Protein AF-A0A929IZP1-F1 (afdb_monomer_lite)

pLDDT: mean 84.36, std 12.68, range [45.16, 94.62]

Sequence (120 aa):
MQQLQIEIYLSDETKLYQDWYTGLTQTENSEYTKKVRVIPPLDELKKLYEDWIKQQQEVIKIKFCKKYFQMRKQFQNQETLLIAGVADSLSSVFVGFPINLIAVATILVSEKYLDRICDC

Secondary structure (DSSP, 8-state):
-HHHHHHHHHH-HHHHHHHHHHHHH-STTSTTGGGTTSPPPHHHHHHHHHHHHHHHHHHHHHHHHHHHHHHHHHTTT-HHHHHHHHHHHHTTTSTT----HHHHHHHHHHTTHHHHHHT-

Structure (mmCIF, N/CA/C/O backbone):
data_AF-A0A929IZP1-F1
#
_entry.id   AF-A0A929IZP1-F1
#
loop_
_atom_site.group_PDB
_atom_site.id
_atom_site.type_symbol
_atom_site.label_atom_id
_atom_site.label_alt_id
_atom_site.label_comp_id
_atom_site.label_asym_id
_atom_site.label_entity_id
_atom_site.label_seq_id
_atom_site.pdbx_PDB_ins_code
_atom_site.Cartn_x
_atom_site.Cartn_y
_atom_site.Cartn_z
_atom_site.occupancy
_atom_site.B_iso_o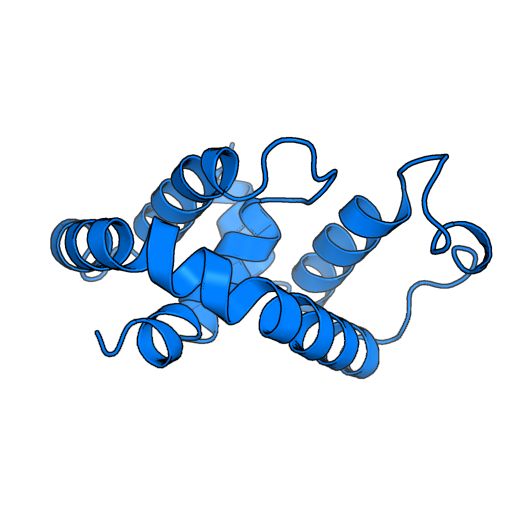r_equiv
_atom_site.auth_seq_id
_atom_site.auth_comp_id
_atom_site.auth_asym_id
_atom_site.auth_atom_id
_atom_site.pdbx_PDB_model_num
ATOM 1 N N . MET A 1 1 ? 5.774 18.463 2.035 1.00 61.62 1 MET A N 1
ATOM 2 C CA . MET A 1 1 ? 6.544 17.548 1.159 1.00 61.62 1 MET A CA 1
ATOM 3 C C . MET A 1 1 ? 5.853 16.198 0.975 1.00 61.62 1 MET A C 1
ATOM 5 O O . MET A 1 1 ? 5.655 15.833 -0.171 1.00 61.62 1 MET A O 1
ATOM 9 N N . GLN A 1 2 ? 5.404 15.503 2.035 1.00 74.12 2 GLN A N 1
ATOM 10 C CA . GLN A 1 2 ? 4.654 14.234 1.896 1.00 74.12 2 GLN A CA 1
ATOM 11 C C . GLN A 1 2 ? 3.359 14.356 1.065 1.00 74.12 2 GLN A C 1
ATOM 13 O O . GLN A 1 2 ? 3.111 13.508 0.221 1.00 74.12 2 GLN A O 1
ATOM 18 N N . GLN A 1 3 ? 2.567 15.423 1.241 1.00 83.06 3 GLN A N 1
ATOM 19 C CA . GLN A 1 3 ? 1.323 15.628 0.473 1.00 83.06 3 GLN A CA 1
ATOM 20 C C . GLN A 1 3 ? 1.554 15.686 -1.044 1.00 83.06 3 GLN A C 1
ATOM 22 O O . GLN A 1 3 ? 0.881 14.978 -1.780 1.00 83.06 3 GLN A O 1
ATOM 27 N N . LEU A 1 4 ? 2.563 16.439 -1.497 1.00 86.19 4 LEU A N 1
ATOM 28 C CA . LEU A 1 4 ? 2.919 16.526 -2.917 1.00 86.19 4 LEU A CA 1
ATOM 29 C C . LEU A 1 4 ? 3.324 15.159 -3.490 1.00 86.19 4 LEU A C 1
ATOM 31 O O . LEU A 1 4 ? 2.987 14.830 -4.619 1.00 86.19 4 LEU A O 1
ATOM 35 N N . GLN A 1 5 ? 4.036 14.344 -2.707 1.00 87.56 5 GLN A N 1
ATOM 36 C CA . GLN A 1 5 ? 4.414 12.994 -3.125 1.00 87.56 5 GLN A CA 1
ATOM 37 C C . GLN A 1 5 ? 3.197 12.067 -3.241 1.00 87.56 5 GLN A C 1
ATOM 39 O O . GLN A 1 5 ? 3.119 11.286 -4.184 1.00 87.56 5 GLN A O 1
ATOM 44 N N . ILE A 1 6 ? 2.237 12.178 -2.319 1.00 89.75 6 ILE A N 1
ATOM 45 C CA . ILE A 1 6 ? 0.973 11.436 -2.386 1.00 89.75 6 ILE A CA 1
ATOM 46 C C . ILE A 1 6 ? 0.169 11.868 -3.619 1.00 89.75 6 ILE A C 1
ATOM 48 O O . ILE A 1 6 ? -0.316 11.016 -4.348 1.00 89.75 6 ILE A O 1
ATOM 52 N N . GLU A 1 7 ? 0.077 13.168 -3.904 1.00 90.75 7 GLU A N 1
ATOM 53 C CA . GLU A 1 7 ? -0.605 13.686 -5.100 1.00 90.75 7 GLU A CA 1
ATOM 54 C C . GLU A 1 7 ? 0.044 13.195 -6.402 1.00 90.75 7 GLU A C 1
ATOM 56 O O . GLU A 1 7 ? -0.658 12.810 -7.339 1.00 90.75 7 GLU A O 1
ATOM 61 N N . ILE A 1 8 ? 1.379 13.135 -6.450 1.00 90.50 8 ILE A N 1
ATOM 62 C CA . ILE A 1 8 ? 2.108 12.522 -7.568 1.00 90.50 8 ILE A CA 1
ATOM 63 C C . ILE A 1 8 ? 1.728 11.047 -7.702 1.00 90.50 8 ILE A C 1
ATOM 65 O O . ILE A 1 8 ? 1.435 10.597 -8.799 1.00 90.50 8 ILE A O 1
ATOM 69 N N . TYR A 1 9 ? 1.679 10.289 -6.609 1.00 92.81 9 TYR A N 1
ATOM 70 C CA . TYR A 1 9 ? 1.309 8.875 -6.674 1.00 92.81 9 TYR A CA 1
ATOM 71 C C . TYR A 1 9 ? -0.154 8.626 -7.036 1.00 92.81 9 TYR A C 1
ATOM 73 O O . TYR A 1 9 ? -0.447 7.648 -7.716 1.00 92.81 9 TYR A O 1
ATOM 81 N N . LEU A 1 10 ? -1.061 9.509 -6.624 1.00 89.94 10 LEU A N 1
ATOM 82 C CA . LEU A 1 10 ? -2.470 9.441 -7.007 1.00 89.94 10 LEU A CA 1
ATOM 83 C C . LEU A 1 10 ? -2.694 9.809 -8.484 1.00 89.94 10 LEU A C 1
ATOM 85 O O . LEU A 1 10 ? -3.705 9.412 -9.055 1.00 89.94 10 LEU A O 1
ATOM 89 N N . SER A 1 11 ? -1.775 10.558 -9.105 1.00 92.38 11 SER A N 1
ATOM 90 C CA . SER A 1 11 ? -1.859 10.966 -10.517 1.00 92.38 11 SER A CA 1
ATOM 91 C C . SER A 1 11 ? -0.994 10.128 -11.464 1.00 92.38 11 SER A C 1
ATOM 93 O O . SER A 1 11 ? -1.306 10.042 -12.651 1.00 92.38 11 SER A O 1
ATOM 95 N N . ASP A 1 12 ? 0.055 9.482 -10.957 1.00 93.00 12 ASP A N 1
ATOM 96 C CA . ASP A 1 12 ? 0.962 8.617 -11.706 1.00 93.00 12 ASP A CA 1
ATOM 97 C C . ASP A 1 12 ? 1.118 7.267 -10.998 1.00 93.00 12 ASP A C 1
ATOM 99 O O . ASP A 1 12 ? 2.027 7.022 -10.195 1.00 93.00 12 ASP A O 1
ATOM 103 N N . GLU A 1 13 ? 0.206 6.362 -11.343 1.00 92.19 13 GLU A N 1
ATOM 104 C CA . GLU A 1 13 ? 0.209 4.994 -10.841 1.00 92.19 13 GLU A CA 1
ATOM 105 C C . GLU A 1 13 ? 1.488 4.240 -11.247 1.00 92.19 13 GLU A C 1
ATOM 107 O O . GLU A 1 13 ? 2.016 3.441 -10.475 1.00 92.19 13 GLU A O 1
ATOM 112 N N . THR A 1 14 ? 2.047 4.515 -12.431 1.00 91.94 14 THR A N 1
ATOM 113 C CA . THR A 1 14 ? 3.280 3.843 -12.866 1.00 91.94 14 THR A CA 1
ATOM 114 C C . THR A 1 14 ? 4.414 4.184 -11.914 1.00 91.94 14 THR A C 1
ATOM 116 O O . THR A 1 14 ? 5.072 3.287 -11.382 1.00 91.94 14 THR A O 1
ATOM 119 N N . LYS A 1 15 ? 4.597 5.475 -11.629 1.00 91.62 15 LYS A N 1
ATOM 120 C CA . LYS A 1 15 ? 5.610 5.936 -10.686 1.00 91.62 15 LYS A CA 1
ATOM 121 C C . LYS A 1 15 ? 5.395 5.370 -9.282 1.00 91.62 15 LYS A C 1
ATOM 123 O O . LYS A 1 15 ? 6.367 5.002 -8.622 1.00 91.62 15 LYS A O 1
ATOM 128 N N . LEU A 1 16 ? 4.145 5.263 -8.838 1.00 93.00 16 LEU A N 1
ATOM 129 C CA . LEU A 1 16 ? 3.794 4.699 -7.537 1.00 93.00 16 LEU A CA 1
ATOM 130 C C . LEU A 1 16 ? 4.323 3.264 -7.358 1.00 93.00 16 LEU A C 1
ATOM 132 O O . LEU A 1 16 ? 5.036 2.978 -6.390 1.00 93.00 16 LEU A O 1
ATOM 136 N N . TYR A 1 17 ? 4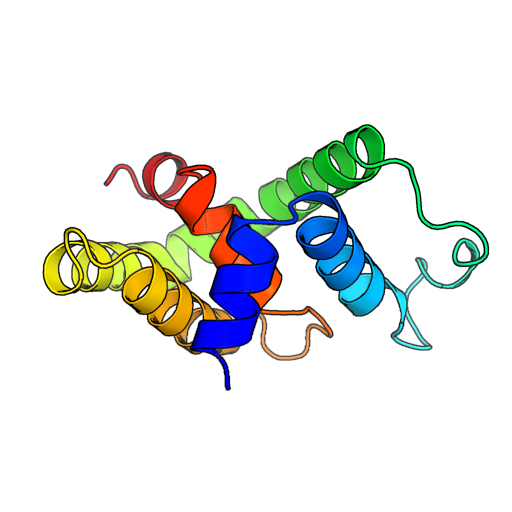.025 2.371 -8.303 1.00 92.31 17 TYR A N 1
ATOM 137 C CA . TYR A 1 17 ? 4.481 0.980 -8.227 1.00 92.31 17 TYR A CA 1
ATOM 138 C C . TYR A 1 17 ? 5.992 0.843 -8.464 1.00 92.31 17 TYR A C 1
ATOM 140 O O . TYR A 1 17 ? 6.642 0.009 -7.828 1.00 92.31 17 TYR A O 1
ATOM 148 N N . GLN A 1 18 ? 6.578 1.674 -9.329 1.00 90.94 18 GLN A N 1
ATOM 149 C CA . GLN A 1 18 ? 8.025 1.687 -9.557 1.00 90.94 18 GLN A CA 1
ATOM 150 C C . GLN A 1 18 ? 8.803 2.100 -8.307 1.00 90.94 18 GLN A C 1
ATOM 152 O O . GLN A 1 18 ? 9.785 1.442 -7.961 1.00 90.94 18 GLN A O 1
ATOM 157 N N . ASP A 1 19 ? 8.364 3.149 -7.609 1.00 90.44 19 ASP A N 1
ATOM 158 C CA . ASP A 1 19 ? 9.024 3.635 -6.397 1.00 90.44 19 ASP A CA 1
ATOM 159 C C . ASP A 1 19 ? 8.895 2.617 -5.244 1.00 90.44 19 ASP A C 1
ATOM 161 O O . ASP A 1 19 ? 9.841 2.439 -4.472 1.00 90.44 19 ASP A O 1
ATOM 165 N N . TRP A 1 20 ? 7.767 1.897 -5.142 1.00 90.62 20 TRP A N 1
ATOM 166 C CA . TRP A 1 20 ? 7.625 0.767 -4.212 1.00 90.62 20 TRP A CA 1
ATOM 167 C C . TRP A 1 20 ? 8.624 -0.357 -4.524 1.00 90.62 20 TRP A C 1
ATOM 169 O O . TRP A 1 20 ? 9.391 -0.764 -3.646 1.00 90.62 20 TRP A O 1
ATOM 179 N N . TYR A 1 21 ? 8.636 -0.835 -5.771 1.00 88.50 21 TYR A N 1
ATOM 180 C CA . TYR A 1 21 ? 9.476 -1.957 -6.196 1.00 88.50 21 TYR A CA 1
ATOM 181 C C . TYR A 1 21 ? 10.965 -1.630 -6.074 1.00 88.50 21 TYR A C 1
ATOM 183 O O . TYR A 1 21 ? 11.769 -2.448 -5.626 1.00 88.50 21 TYR A O 1
ATOM 191 N N . THR A 1 22 ? 11.334 -0.401 -6.425 1.00 87.06 22 THR A N 1
ATOM 192 C CA . THR A 1 22 ? 12.703 0.099 -6.318 1.00 87.06 22 THR A CA 1
ATOM 193 C C . THR A 1 22 ? 13.161 0.132 -4.862 1.00 87.06 22 THR A C 1
ATOM 195 O O . THR A 1 22 ? 14.243 -0.367 -4.572 1.00 87.06 22 THR A O 1
ATOM 198 N N . GLY A 1 23 ? 12.327 0.613 -3.931 1.00 84.38 23 GLY A N 1
ATOM 199 C CA . GLY A 1 23 ? 12.650 0.560 -2.500 1.00 84.38 23 GLY A CA 1
ATOM 200 C C . GLY A 1 23 ? 12.916 -0.872 -2.030 1.00 84.38 23 GLY A C 1
ATOM 201 O O . GLY A 1 23 ? 13.970 -1.166 -1.466 1.00 84.38 23 GLY A O 1
ATOM 202 N N . LEU A 1 24 ? 12.010 -1.796 -2.363 1.00 80.81 24 LEU A N 1
ATOM 203 C CA . LEU A 1 24 ? 12.128 -3.202 -1.969 1.00 80.81 24 LEU A CA 1
ATOM 204 C C . LEU A 1 24 ? 13.390 -3.887 -2.530 1.00 80.81 24 LEU A C 1
ATOM 206 O O . LEU A 1 24 ? 13.955 -4.761 -1.875 1.00 80.81 24 LEU A O 1
ATOM 210 N N . THR A 1 25 ? 13.833 -3.507 -3.732 1.00 73.75 25 THR A N 1
ATOM 211 C CA . THR A 1 25 ? 14.931 -4.179 -4.450 1.00 73.75 25 THR A CA 1
ATOM 212 C C . THR A 1 25 ? 16.299 -3.511 -4.306 1.00 73.75 25 THR A C 1
ATOM 214 O O . THR A 1 25 ? 17.307 -4.163 -4.573 1.00 73.75 25 THR A O 1
ATOM 217 N N . GLN A 1 26 ? 16.379 -2.253 -3.857 1.00 65.94 26 GLN A N 1
ATOM 218 C CA . GLN A 1 26 ? 17.642 -1.509 -3.736 1.00 65.94 26 GLN A CA 1
ATOM 219 C C . GLN A 1 26 ? 18.471 -1.815 -2.480 1.00 65.94 26 GLN A C 1
ATOM 221 O O . GLN A 1 26 ? 19.589 -1.315 -2.363 1.00 65.94 26 GLN A O 1
ATOM 226 N N . THR A 1 27 ? 18.010 -2.657 -1.551 1.00 56.97 27 THR A N 1
ATOM 227 C CA . THR A 1 27 ? 18.891 -3.115 -0.463 1.00 56.97 27 THR A CA 1
ATOM 228 C C . THR A 1 27 ? 19.900 -4.146 -0.938 1.00 56.97 27 THR A C 1
ATOM 230 O O . THR A 1 27 ? 19.515 -5.232 -1.376 1.00 56.97 27 THR A O 1
ATOM 233 N N . GLU A 1 28 ? 21.183 -3.826 -0.748 1.00 47.47 28 GLU A N 1
ATOM 234 C CA . GLU A 1 28 ? 22.383 -4.578 -1.155 1.00 47.47 28 GLU A CA 1
ATOM 235 C C . GLU A 1 28 ? 22.427 -6.067 -0.738 1.00 47.47 28 GLU A C 1
ATOM 237 O O . GLU A 1 28 ? 23.268 -6.802 -1.241 1.00 47.47 28 GLU A O 1
ATOM 242 N N . ASN A 1 29 ? 21.501 -6.556 0.097 1.00 45.16 29 ASN A N 1
ATOM 243 C CA . ASN A 1 29 ? 21.496 -7.922 0.645 1.00 45.16 29 ASN A CA 1
ATOM 244 C C . ASN A 1 29 ? 20.238 -8.762 0.351 1.00 45.16 29 ASN A C 1
ATOM 246 O O . ASN A 1 29 ? 20.077 -9.834 0.932 1.00 45.16 29 ASN A O 1
ATOM 250 N N . SER A 1 30 ? 19.324 -8.315 -0.511 1.00 46.38 30 SER A N 1
ATOM 251 C CA . SER A 1 30 ? 18.117 -9.101 -0.813 1.00 46.38 30 SER A CA 1
ATOM 252 C C . SER A 1 30 ? 18.336 -10.035 -2.016 1.00 46.38 30 SER A C 1
ATOM 254 O O . SER A 1 30 ? 18.962 -9.633 -2.990 1.00 46.38 30 SER A O 1
ATOM 256 N N . GLU A 1 31 ? 17.792 -11.261 -2.018 1.00 48.75 31 GLU A N 1
ATOM 257 C CA . GLU A 1 31 ? 17.808 -12.163 -3.198 1.00 48.75 31 GLU A CA 1
ATOM 258 C C . GLU A 1 31 ? 17.202 -11.522 -4.470 1.00 48.75 31 GLU A C 1
ATOM 260 O O . GLU A 1 31 ? 17.379 -12.026 -5.582 1.00 48.75 31 GLU A O 1
ATOM 265 N N . TYR A 1 32 ? 16.537 -10.373 -4.321 1.00 48.06 32 TYR A N 1
ATOM 266 C CA . TYR A 1 32 ? 15.927 -9.583 -5.381 1.00 48.06 32 TYR A CA 1
ATOM 267 C C . TYR A 1 32 ? 16.916 -8.677 -6.146 1.00 48.06 32 TYR A C 1
ATOM 269 O O . TYR A 1 32 ? 16.615 -8.288 -7.277 1.00 48.06 32 TYR A O 1
ATOM 277 N N . THR A 1 33 ? 18.116 -8.380 -5.618 1.00 47.88 33 THR A N 1
ATOM 278 C CA . THR A 1 33 ? 19.095 -7.487 -6.287 1.00 47.88 33 THR A CA 1
ATOM 279 C C . THR A 1 33 ? 19.669 -8.058 -7.584 1.00 47.88 33 THR A C 1
ATOM 281 O O . THR A 1 33 ? 20.085 -7.299 -8.459 1.00 47.88 33 THR A O 1
ATOM 284 N N . LYS A 1 34 ? 19.648 -9.382 -7.793 1.00 47.38 34 LYS A N 1
ATOM 285 C CA . LYS A 1 34 ? 20.204 -9.993 -9.018 1.00 47.38 34 LYS A CA 1
ATOM 286 C C . LYS A 1 34 ? 19.382 -9.730 -10.292 1.00 47.38 34 LYS A C 1
ATOM 288 O O . LYS A 1 34 ? 19.890 -9.991 -11.380 1.00 47.38 34 LY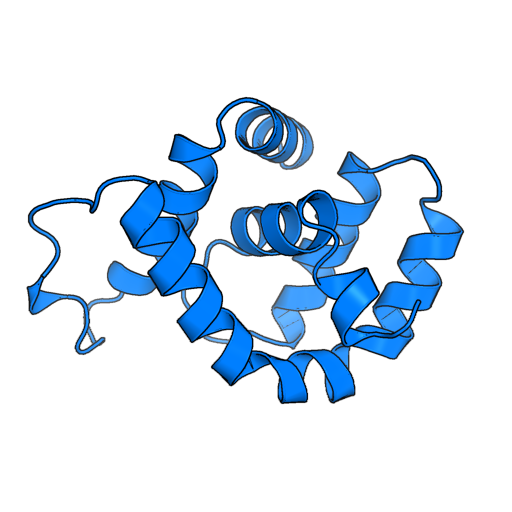S A O 1
ATOM 293 N N . LYS A 1 35 ? 18.152 -9.200 -10.197 1.00 47.44 35 LYS A N 1
ATOM 294 C CA . LYS A 1 35 ? 17.265 -8.932 -11.355 1.00 47.44 35 LYS A CA 1
ATOM 295 C C . LYS A 1 35 ? 17.103 -7.449 -11.727 1.00 47.44 35 LYS A C 1
ATOM 297 O O . LYS A 1 35 ? 16.427 -7.148 -12.708 1.00 47.44 35 LYS A O 1
ATOM 302 N N . VAL A 1 36 ? 17.742 -6.516 -11.018 1.00 51.97 36 VAL A N 1
ATOM 303 C CA . VAL A 1 36 ? 17.517 -5.061 -11.173 1.00 51.97 36 VAL A CA 1
ATOM 304 C C . VAL A 1 36 ? 18.293 -4.461 -12.360 1.00 51.97 36 VAL A C 1
ATOM 306 O O . VAL A 1 36 ? 19.066 -3.522 -12.211 1.00 51.97 36 VAL A O 1
ATOM 309 N N . ARG A 1 37 ? 18.130 -5.006 -13.571 1.00 55.25 37 ARG A N 1
ATOM 310 C CA . ARG A 1 37 ? 18.542 -4.300 -14.806 1.00 55.25 37 ARG A CA 1
ATOM 311 C C . ARG A 1 37 ? 17.365 -3.730 -15.588 1.00 55.25 37 ARG A C 1
ATOM 313 O O . ARG A 1 37 ? 17.574 -2.843 -16.406 1.00 55.25 37 ARG A O 1
ATOM 320 N N . VAL A 1 38 ? 16.149 -4.211 -15.330 1.00 70.81 38 VAL A N 1
ATOM 321 C CA . VAL A 1 38 ? 14.935 -3.773 -16.022 1.00 70.81 38 VAL A CA 1
ATOM 322 C C . VAL A 1 38 ? 13.815 -3.671 -14.996 1.00 70.81 38 VAL A C 1
ATOM 324 O O . VAL A 1 38 ? 13.527 -4.642 -14.299 1.00 70.81 38 VAL A O 1
ATOM 327 N N . ILE A 1 39 ? 13.212 -2.488 -14.882 1.00 81.19 39 ILE A N 1
ATOM 328 C CA . ILE A 1 39 ? 11.978 -2.303 -14.118 1.00 81.19 39 ILE A CA 1
ATOM 329 C C . ILE A 1 39 ? 10.856 -3.012 -14.896 1.00 81.19 39 ILE A C 1
ATOM 331 O O . ILE A 1 39 ? 10.678 -2.699 -16.077 1.00 81.19 39 ILE A O 1
ATOM 335 N N . PRO A 1 40 ? 10.127 -3.964 -14.285 1.00 86.19 40 PRO A N 1
ATOM 336 C CA . PRO A 1 40 ? 9.019 -4.643 -14.948 1.00 86.19 40 PRO A CA 1
ATOM 337 C C . PRO A 1 40 ? 7.921 -3.673 -15.424 1.00 86.19 40 PRO A C 1
ATOM 339 O O . PRO A 1 40 ? 7.776 -2.581 -14.864 1.00 86.19 40 PRO A O 1
ATOM 342 N N . PRO A 1 41 ? 7.113 -4.052 -16.430 1.00 91.44 41 PRO A N 1
ATOM 343 C CA . PRO A 1 41 ? 5.928 -3.287 -16.807 1.00 91.44 41 PRO A CA 1
ATOM 344 C C . PRO A 1 41 ? 4.925 -3.202 -15.645 1.00 91.44 41 PRO A C 1
ATOM 346 O O . PRO A 1 41 ? 4.899 -4.067 -14.767 1.00 91.44 41 PRO A O 1
ATOM 349 N N . LEU A 1 42 ? 4.064 -2.178 -15.660 1.00 91.19 42 LEU A N 1
ATOM 350 C CA . LEU A 1 42 ? 3.118 -1.888 -14.572 1.00 91.19 42 LEU A CA 1
ATOM 351 C C . LEU A 1 42 ? 2.261 -3.100 -14.174 1.00 91.19 42 LEU A C 1
ATOM 353 O O . LEU A 1 42 ? 2.122 -3.381 -12.987 1.00 91.19 42 LEU A O 1
ATOM 357 N N . ASP A 1 43 ? 1.742 -3.857 -15.141 1.00 92.62 43 ASP A N 1
ATOM 358 C CA . ASP A 1 43 ? 0.915 -5.038 -14.860 1.00 92.62 43 ASP A CA 1
ATOM 359 C C . ASP A 1 43 ? 1.671 -6.126 -14.084 1.00 92.62 43 ASP A C 1
ATOM 361 O O . ASP A 1 43 ? 1.091 -6.837 -13.263 1.00 92.62 43 ASP A O 1
ATOM 365 N N . GLU A 1 44 ? 2.975 -6.266 -14.326 1.00 91.94 44 GLU A N 1
ATOM 366 C CA . GLU A 1 44 ? 3.824 -7.195 -13.582 1.00 91.94 44 GLU A CA 1
ATOM 367 C C . GLU A 1 44 ? 4.137 -6.649 -12.187 1.00 91.94 44 GLU A C 1
ATOM 369 O O . GLU A 1 44 ? 4.049 -7.390 -11.209 1.00 91.94 44 GLU A O 1
ATOM 374 N N . LEU A 1 45 ? 4.406 -5.344 -12.067 1.00 91.50 45 LEU A N 1
ATOM 375 C CA . LEU A 1 45 ? 4.601 -4.691 -10.770 1.00 91.50 45 LEU A CA 1
ATOM 376 C C . LEU A 1 45 ? 3.372 -4.824 -9.864 1.00 91.50 45 LEU A C 1
ATOM 378 O O . LEU A 1 45 ? 3.526 -5.108 -8.678 1.00 91.50 45 LEU A O 1
ATOM 382 N N . LYS A 1 46 ? 2.161 -4.677 -10.413 1.00 93.00 46 LYS A N 1
ATOM 383 C CA . LYS A 1 46 ? 0.906 -4.878 -9.675 1.00 93.00 46 LYS A CA 1
ATOM 384 C C . LYS A 1 46 ? 0.786 -6.301 -9.136 1.00 93.00 46 LYS A C 1
ATOM 386 O O . LYS A 1 46 ? 0.491 -6.478 -7.959 1.00 93.00 46 LYS A O 1
ATOM 391 N N . LYS A 1 47 ? 1.090 -7.314 -9.955 1.00 91.62 47 LYS A N 1
ATOM 392 C CA . LYS A 1 47 ? 1.091 -8.723 -9.517 1.00 91.62 47 LYS A CA 1
ATOM 393 C C . LYS A 1 47 ? 2.111 -8.977 -8.411 1.00 91.62 47 LYS A C 1
ATOM 395 O O . LYS A 1 47 ? 1.783 -9.597 -7.405 1.00 91.62 47 LYS A O 1
ATOM 400 N N . LEU A 1 48 ? 3.327 -8.454 -8.568 1.00 90.75 48 LEU A N 1
ATOM 401 C CA . LEU A 1 48 ? 4.368 -8.558 -7.545 1.00 90.75 48 LEU A CA 1
ATOM 402 C C . LEU A 1 48 ? 3.937 -7.886 -6.238 1.00 90.75 48 LEU A C 1
ATOM 404 O O . LEU A 1 48 ? 4.192 -8.425 -5.162 1.00 90.75 48 LEU A O 1
ATOM 408 N N . TYR A 1 49 ? 3.273 -6.731 -6.323 1.00 91.31 49 TYR A N 1
ATOM 409 C CA . TYR A 1 49 ? 2.724 -6.053 -5.156 1.00 91.31 49 TYR A CA 1
ATOM 410 C C . TYR A 1 49 ? 1.644 -6.894 -4.480 1.00 91.31 49 TYR A C 1
ATOM 412 O O . TYR A 1 49 ? 1.698 -7.070 -3.266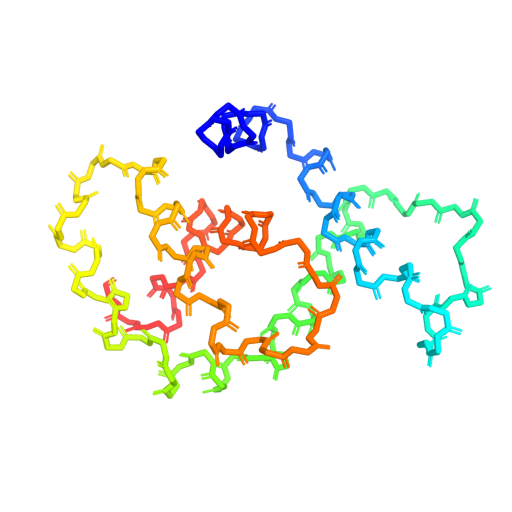 1.00 91.31 49 TYR A O 1
ATOM 420 N N . GLU A 1 50 ? 0.694 -7.443 -5.244 1.00 91.25 50 GLU A N 1
ATOM 421 C CA . GLU A 1 50 ? -0.362 -8.312 -4.718 1.00 91.25 50 GLU A CA 1
ATOM 422 C C . GLU A 1 50 ? 0.204 -9.530 -3.981 1.00 91.25 50 GLU A C 1
ATOM 424 O O . GLU A 1 50 ? -0.242 -9.855 -2.880 1.00 91.25 50 GLU A O 1
ATOM 429 N N . ASP A 1 51 ? 1.197 -10.198 -4.562 1.00 90.19 51 ASP A N 1
ATOM 430 C CA . ASP A 1 51 ? 1.830 -11.358 -3.939 1.00 90.19 51 ASP A CA 1
ATOM 431 C C . ASP A 1 51 ? 2.602 -10.965 -2.676 1.00 90.19 51 ASP A C 1
ATOM 433 O O . ASP A 1 51 ? 2.493 -11.637 -1.647 1.00 90.19 51 ASP A O 1
ATOM 437 N N . TRP A 1 52 ? 3.327 -9.844 -2.715 1.00 89.62 52 TRP A N 1
ATOM 438 C CA . TRP A 1 52 ? 4.025 -9.311 -1.549 1.00 89.62 52 TRP A CA 1
ATOM 439 C C . TRP A 1 52 ? 3.051 -8.949 -0.422 1.00 89.62 52 TRP A C 1
ATOM 441 O O . TRP A 1 52 ? 3.243 -9.371 0.718 1.00 89.62 52 TRP A O 1
ATOM 451 N N . ILE A 1 53 ? 1.973 -8.217 -0.714 1.00 88.62 53 ILE A N 1
ATOM 452 C CA . ILE A 1 53 ? 1.041 -7.748 0.314 1.00 88.62 53 ILE A CA 1
ATOM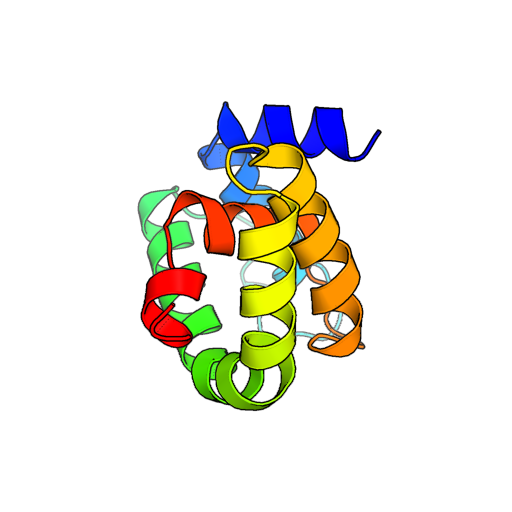 453 C C . ILE A 1 53 ? 0.195 -8.889 0.896 1.00 88.62 53 ILE A C 1
ATOM 455 O O . ILE A 1 53 ? -0.111 -8.862 2.089 1.00 88.62 53 ILE A O 1
ATOM 459 N N . LYS A 1 54 ? -0.117 -9.936 0.115 1.00 90.06 54 LYS A N 1
ATOM 460 C CA . LYS A 1 54 ? -0.750 -11.169 0.626 1.00 90.06 54 LYS A CA 1
ATOM 461 C C . LYS A 1 54 ? 0.097 -11.832 1.710 1.00 90.06 54 LYS A C 1
ATOM 463 O O . LYS A 1 54 ? -0.446 -12.275 2.716 1.00 90.06 54 LYS A O 1
ATOM 468 N N . GLN A 1 55 ? 1.423 -11.838 1.564 1.00 89.06 55 GLN A N 1
ATOM 469 C CA . GLN A 1 55 ? 2.325 -12.367 2.598 1.00 89.06 55 GLN A CA 1
ATOM 470 C C . GLN A 1 55 ? 2.302 -11.524 3.882 1.00 89.06 55 GLN A C 1
ATOM 472 O O . GLN A 1 55 ? 2.549 -12.044 4.967 1.00 89.06 55 GLN A O 1
ATOM 477 N N . GLN A 1 56 ? 1.987 -10.230 3.773 1.00 88.19 56 GLN A N 1
ATOM 478 C CA . GLN A 1 56 ? 1.922 -9.302 4.907 1.00 88.19 56 GLN A CA 1
ATOM 479 C C . GLN A 1 56 ? 0.512 -9.167 5.503 1.00 88.19 56 GLN A C 1
ATOM 481 O O . GLN A 1 56 ? 0.350 -8.531 6.547 1.00 88.19 56 GLN A O 1
ATOM 486 N N . GLN A 1 57 ? -0.506 -9.761 4.871 1.00 89.06 57 GLN A N 1
ATOM 487 C CA . GLN A 1 57 ? -1.917 -9.561 5.202 1.00 89.06 57 GLN A CA 1
ATOM 488 C C . GLN A 1 57 ? -2.224 -9.830 6.678 1.00 89.06 57 GLN A C 1
ATOM 490 O O . GLN A 1 57 ? -2.833 -8.984 7.330 1.00 89.06 57 GLN A O 1
ATOM 495 N N . GLU A 1 58 ? -1.775 -10.959 7.228 1.00 89.12 58 GLU A N 1
ATOM 496 C CA . GLU A 1 58 ? -2.035 -11.309 8.633 1.00 89.12 58 GLU A CA 1
ATOM 497 C C . GLU A 1 58 ? -1.374 -10.326 9.608 1.00 89.12 58 GLU A C 1
ATOM 499 O O . GLU A 1 58 ? -1.973 -9.915 10.604 1.00 89.12 58 GLU A O 1
ATOM 504 N N . VAL A 1 59 ? -0.156 -9.874 9.298 1.00 88.69 59 VAL A N 1
ATOM 505 C CA . VAL A 1 59 ? 0.568 -8.901 10.127 1.00 88.69 59 VAL A CA 1
ATOM 506 C C . VAL A 1 59 ? -0.148 -7.552 10.116 1.00 88.69 59 VAL A C 1
ATOM 508 O O . VAL A 1 59 ? -0.332 -6.949 11.177 1.00 88.69 59 VAL A O 1
ATOM 511 N N . ILE A 1 60 ? -0.596 -7.098 8.943 1.00 89.62 60 ILE A N 1
ATOM 512 C CA . ILE A 1 60 ? -1.408 -5.885 8.800 1.00 89.62 60 ILE A CA 1
ATOM 513 C C . ILE A 1 60 ? -2.714 -6.052 9.581 1.00 89.62 60 ILE A C 1
ATOM 515 O O . ILE A 1 60 ? -3.067 -5.184 10.379 1.00 89.62 60 ILE A O 1
ATOM 519 N N . LYS A 1 61 ? -3.400 -7.187 9.432 1.00 89.94 61 LYS A N 1
ATOM 520 C CA . LYS A 1 61 ? -4.674 -7.438 10.108 1.00 89.94 61 LYS A CA 1
ATOM 521 C C . LYS A 1 61 ? -4.552 -7.311 11.625 1.00 89.94 61 LYS A C 1
ATOM 523 O O . LYS A 1 61 ? -5.296 -6.557 12.252 1.00 89.94 61 LYS A O 1
ATOM 528 N N . ILE A 1 62 ? -3.567 -7.993 12.205 1.00 88.06 62 ILE A N 1
ATOM 529 C CA . ILE A 1 62 ? -3.358 -8.048 13.656 1.00 88.06 62 ILE A CA 1
ATOM 530 C C . ILE A 1 62 ? -2.859 -6.708 14.206 1.00 88.06 62 ILE A C 1
ATOM 532 O O . ILE A 1 62 ? -3.345 -6.240 15.237 1.00 88.06 62 ILE A O 1
ATOM 536 N N . LYS A 1 63 ? -1.874 -6.086 13.548 1.00 87.19 63 LYS A N 1
ATOM 537 C CA . LYS A 1 63 ? -1.171 -4.920 14.109 1.00 87.19 63 LYS A CA 1
ATOM 538 C C . LYS A 1 63 ? -1.785 -3.581 13.714 1.00 87.19 63 LYS A C 1
ATOM 540 O O . LYS A 1 63 ? -1.581 -2.597 14.423 1.00 87.19 63 LYS A O 1
ATOM 545 N N . PHE A 1 64 ? -2.509 -3.524 12.599 1.00 89.62 64 PHE A N 1
ATOM 546 C CA . PHE A 1 64 ? -2.865 -2.260 11.960 1.00 89.62 64 PHE A CA 1
ATOM 547 C C . PHE A 1 64 ? -4.367 -1.969 11.934 1.00 89.62 64 PHE A C 1
ATOM 549 O O . PHE A 1 64 ? -4.749 -0.816 12.137 1.00 89.62 64 PHE A O 1
ATOM 556 N N . CYS A 1 65 ? -5.236 -2.971 11.754 1.00 90.69 65 CYS A N 1
ATOM 557 C CA . CYS A 1 65 ? -6.659 -2.723 11.476 1.00 90.69 65 CYS A CA 1
ATOM 558 C C . CYS A 1 65 ? -7.393 -1.908 12.547 1.00 90.69 65 CYS A C 1
ATOM 560 O O . CYS A 1 65 ? -8.158 -1.002 12.217 1.00 90.69 65 CYS A O 1
ATOM 562 N N . LYS A 1 66 ? -7.104 -2.136 13.837 1.00 88.25 66 LYS A N 1
ATOM 563 C CA . LYS A 1 66 ? -7.694 -1.332 14.922 1.00 88.25 66 LYS A CA 1
ATOM 564 C C . LYS A 1 66 ? -7.355 0.158 14.786 1.00 88.25 66 LYS A C 1
ATOM 566 O O . LYS A 1 66 ? -8.211 1.008 15.024 1.00 88.25 66 LYS A O 1
ATOM 571 N N . LYS A 1 67 ? -6.113 0.472 14.403 1.00 89.44 67 LYS A N 1
ATOM 572 C CA . LYS A 1 67 ? -5.650 1.849 14.191 1.00 89.44 67 LYS A CA 1
ATOM 573 C C . LYS A 1 67 ? -6.232 2.422 12.899 1.00 89.44 67 LYS A C 1
ATOM 575 O O . LYS A 1 67 ? -6.661 3.572 12.885 1.00 89.44 67 LYS A O 1
ATOM 580 N N . TYR A 1 68 ? -6.299 1.613 11.841 1.00 91.31 68 TYR A N 1
ATOM 581 C CA . TYR A 1 68 ? -6.885 2.010 10.564 1.00 91.31 68 TYR A CA 1
ATOM 582 C C . TYR A 1 68 ? -8.339 2.460 10.706 1.00 91.31 68 TYR A C 1
ATOM 584 O O . TYR A 1 68 ? -8.678 3.541 10.239 1.00 91.31 68 TYR A O 1
ATOM 592 N N . PHE A 1 69 ? -9.169 1.707 11.431 1.00 89.69 69 PHE A N 1
ATOM 593 C CA . PHE A 1 69 ? -10.573 2.065 11.649 1.00 89.69 69 PHE A CA 1
ATOM 594 C C . PHE A 1 69 ? -10.743 3.442 12.310 1.00 89.69 69 PHE A C 1
ATOM 596 O O . PHE A 1 69 ? -11.616 4.225 11.935 1.00 89.69 69 PHE A O 1
ATOM 603 N N . GLN A 1 70 ? -9.881 3.769 13.279 1.00 89.75 70 GLN A N 1
ATOM 604 C CA . GLN A 1 70 ? -9.881 5.081 13.931 1.00 89.75 70 GLN A CA 1
ATOM 605 C C . GLN A 1 70 ? -9.479 6.191 12.952 1.00 89.75 70 GLN A C 1
ATOM 607 O O . GLN A 1 70 ? -10.168 7.207 12.864 1.00 89.75 70 GLN A O 1
ATOM 612 N N . MET A 1 71 ? -8.415 5.973 12.173 1.00 91.25 71 MET A N 1
ATOM 613 C CA . MET A 1 71 ? -7.949 6.931 11.166 1.00 91.25 71 MET A CA 1
ATOM 614 C C . MET A 1 71 ? -8.984 7.145 10.057 1.00 91.25 71 MET A C 1
ATOM 616 O O . MET A 1 71 ? -9.233 8.283 9.668 1.00 91.25 71 MET A O 1
ATOM 620 N N . ARG A 1 72 ? -9.642 6.079 9.589 1.00 89.94 72 ARG A N 1
ATOM 621 C CA . ARG A 1 72 ? -10.679 6.143 8.552 1.00 89.94 72 ARG A CA 1
ATOM 622 C C . ARG A 1 72 ? -11.868 6.997 8.986 1.00 89.94 72 ARG A C 1
ATOM 624 O O . ARG A 1 72 ? -12.376 7.773 8.183 1.00 89.94 72 ARG A O 1
ATOM 631 N N . LYS A 1 73 ? -12.274 6.897 10.257 1.00 88.75 73 LYS A N 1
ATOM 632 C CA . LYS A 1 73 ? -13.312 7.760 10.840 1.00 88.75 73 LYS A CA 1
ATOM 633 C C . LYS A 1 73 ? -12.852 9.207 10.996 1.00 88.75 73 LYS A C 1
ATOM 635 O O . LYS A 1 73 ? -13.624 10.117 10.726 1.00 88.75 73 LYS A O 1
ATOM 640 N N . GLN A 1 74 ? -11.614 9.420 11.438 1.00 89.50 74 GLN A N 1
ATOM 641 C CA . GLN A 1 74 ? -11.075 10.760 11.678 1.00 89.50 74 GLN A CA 1
ATOM 642 C C . GLN A 1 74 ? -10.870 11.555 10.380 1.00 89.50 74 GLN A C 1
ATOM 644 O O . GLN A 1 74 ? -11.176 12.742 10.336 1.00 89.50 74 GLN A O 1
ATOM 649 N N . PHE A 1 75 ? -10.370 10.904 9.330 1.00 89.44 75 PHE A N 1
ATOM 650 C CA . PHE A 1 75 ? -10.041 11.521 8.041 1.00 89.44 75 PHE A CA 1
ATOM 651 C C . PHE A 1 75 ? -11.065 11.171 6.958 1.00 89.44 75 PHE A C 1
ATOM 653 O O . PHE A 1 75 ? -10.724 11.031 5.782 1.00 89.44 75 PHE A O 1
ATOM 660 N N . GLN A 1 76 ? -12.330 11.000 7.348 1.00 75.50 76 GLN A N 1
ATOM 661 C CA . GLN A 1 76 ? -13.407 10.698 6.413 1.00 75.50 76 GLN A CA 1
ATOM 662 C C . GLN A 1 76 ? -13.473 11.811 5.349 1.00 75.50 76 GLN A C 1
ATOM 664 O O . GLN A 1 76 ? -13.641 12.983 5.676 1.00 75.50 76 GLN A O 1
ATOM 669 N N . ASN A 1 77 ? -13.309 11.439 4.074 1.00 81.50 77 ASN A N 1
ATOM 670 C CA . ASN A 1 77 ? -13.222 12.328 2.899 1.00 81.50 77 ASN A CA 1
ATOM 671 C C . ASN A 1 77 ? -11.907 13.114 2.721 1.00 81.50 77 ASN A C 1
ATOM 673 O O . ASN A 1 77 ? -11.826 13.968 1.842 1.00 81.50 77 ASN A O 1
ATOM 677 N N . GLN A 1 78 ? -10.866 12.825 3.505 1.00 89.25 78 GLN A N 1
ATOM 678 C CA . GLN A 1 78 ? -9.538 13.431 3.363 1.00 89.25 78 GLN A CA 1
ATOM 679 C C . GLN A 1 78 ? -8.508 12.358 3.001 1.00 89.25 78 GLN A C 1
ATOM 681 O O . GLN A 1 78 ? -7.671 11.976 3.817 1.00 89.25 78 GLN A O 1
ATOM 686 N N . GLU A 1 79 ? -8.583 11.852 1.769 1.00 88.50 79 GLU A N 1
ATOM 687 C CA . GLU A 1 79 ? -7.781 10.712 1.307 1.00 88.50 79 GLU A CA 1
ATOM 688 C C . GLU A 1 79 ? -6.272 10.931 1.478 1.00 88.50 79 GLU A C 1
ATOM 690 O O . GLU A 1 79 ? -5.599 10.085 2.059 1.00 88.50 79 GLU A O 1
ATOM 695 N N . THR A 1 80 ? -5.745 12.100 1.102 1.00 91.75 80 THR A N 1
ATOM 696 C CA . THR A 1 80 ? -4.320 12.431 1.274 1.00 91.75 80 THR A CA 1
ATOM 697 C C . THR A 1 80 ? -3.876 12.391 2.740 1.00 91.75 80 THR A C 1
ATOM 699 O O . THR A 1 80 ? -2.780 11.924 3.047 1.00 91.75 80 THR A O 1
ATOM 702 N N . LEU A 1 81 ? -4.723 12.851 3.669 1.00 90.94 81 LEU A N 1
ATOM 703 C CA . LEU A 1 81 ? -4.417 12.819 5.104 1.00 90.94 81 LEU A CA 1
ATOM 704 C C . LEU A 1 81 ? -4.546 11.407 5.680 1.00 90.94 81 LEU A C 1
ATOM 706 O O . LEU A 1 81 ? -3.740 11.020 6.526 1.00 90.94 81 LEU A O 1
ATOM 710 N N . LEU A 1 82 ? -5.495 10.615 5.176 1.00 93.19 82 LEU A N 1
ATOM 711 C CA . LEU A 1 82 ? -5.590 9.199 5.506 1.00 93.19 82 LEU A CA 1
ATOM 712 C C . LEU A 1 82 ? -4.345 8.437 5.035 1.00 93.19 82 LEU A C 1
ATOM 714 O O . LEU A 1 82 ? -3.782 7.677 5.816 1.00 93.19 82 LEU A O 1
ATOM 718 N N . ILE A 1 83 ? -3.883 8.667 3.803 1.00 93.94 83 ILE A N 1
ATOM 719 C CA . ILE A 1 83 ? -2.662 8.055 3.257 1.00 93.94 83 ILE A CA 1
ATOM 720 C C . ILE A 1 83 ? -1.446 8.438 4.100 1.00 93.94 83 ILE A C 1
ATOM 722 O O . ILE A 1 83 ? -0.680 7.557 4.485 1.00 93.94 83 ILE A O 1
ATOM 726 N N . ALA A 1 84 ? -1.282 9.720 4.442 1.00 92.12 84 ALA A N 1
ATOM 727 C CA . ALA A 1 84 ? -0.180 10.170 5.291 1.00 92.12 84 ALA A CA 1
ATOM 728 C C . ALA A 1 84 ? -0.211 9.492 6.674 1.00 92.12 84 ALA A C 1
ATOM 730 O O . ALA A 1 84 ? 0.783 8.908 7.103 1.00 92.12 84 ALA A O 1
ATOM 731 N N . GLY A 1 85 ? -1.375 9.472 7.334 1.00 90.50 85 GLY A N 1
ATOM 732 C CA . GLY A 1 85 ? -1.537 8.815 8.634 1.00 90.50 85 GLY A CA 1
ATOM 733 C C . GLY A 1 85 ? -1.310 7.301 8.578 1.00 90.50 85 GLY A C 1
ATOM 734 O O . GLY A 1 85 ? -0.746 6.715 9.511 1.00 90.50 85 GLY A O 1
ATOM 735 N N . VAL A 1 86 ? -1.698 6.658 7.472 1.00 92.44 86 VAL A N 1
ATOM 736 C CA . VAL A 1 86 ? -1.406 5.246 7.211 1.00 92.44 86 VAL A CA 1
ATOM 737 C C . VAL A 1 86 ? 0.095 5.038 7.030 1.00 92.44 86 VAL A C 1
ATOM 739 O O . VAL A 1 86 ? 0.640 4.164 7.697 1.00 92.44 86 VAL A O 1
ATOM 742 N N . ALA A 1 87 ? 0.779 5.850 6.221 1.00 91.81 87 ALA A N 1
ATOM 743 C CA . ALA A 1 87 ? 2.223 5.753 5.997 1.00 91.81 87 ALA A CA 1
ATOM 744 C C . ALA A 1 87 ? 3.017 5.870 7.308 1.00 91.81 87 ALA A C 1
ATOM 746 O O . ALA A 1 87 ? 3.837 4.999 7.614 1.00 91.81 87 ALA A O 1
ATOM 747 N N . ASP A 1 88 ? 2.704 6.877 8.127 1.00 89.06 88 ASP A N 1
ATOM 748 C CA . ASP A 1 88 ? 3.334 7.074 9.437 1.00 89.06 88 ASP A CA 1
ATOM 749 C C . ASP A 1 88 ? 3.091 5.875 10.359 1.00 89.06 88 ASP A C 1
ATOM 751 O O . ASP A 1 88 ? 3.969 5.443 11.105 1.00 89.06 88 ASP A O 1
ATOM 755 N N . SER A 1 89 ? 1.899 5.288 10.290 1.00 87.56 89 SER A N 1
ATOM 756 C CA . SER A 1 89 ? 1.514 4.151 11.120 1.00 87.56 89 SER A CA 1
ATOM 757 C C . SER A 1 89 ? 2.102 2.822 10.643 1.00 87.56 89 SER A C 1
ATOM 759 O O . SER A 1 89 ? 2.340 1.944 11.467 1.00 87.56 89 SER A O 1
ATOM 761 N N . LEU A 1 90 ? 2.338 2.657 9.342 1.00 88.88 90 LEU A N 1
ATOM 762 C CA . LEU A 1 90 ? 2.954 1.460 8.768 1.00 88.88 90 LEU A CA 1
ATOM 763 C C . LEU A 1 90 ? 4.442 1.355 9.104 1.00 88.88 90 LEU A C 1
ATOM 765 O O . LEU A 1 90 ? 4.978 0.248 9.109 1.00 88.88 90 LEU A O 1
ATOM 769 N N . SER A 1 91 ? 5.093 2.469 9.452 1.00 85.19 91 SER A N 1
ATOM 770 C CA . SER A 1 91 ? 6.493 2.473 9.894 1.00 85.19 91 SER A CA 1
ATOM 771 C C . SER A 1 91 ? 6.757 1.527 11.073 1.00 85.19 91 SER A C 1
A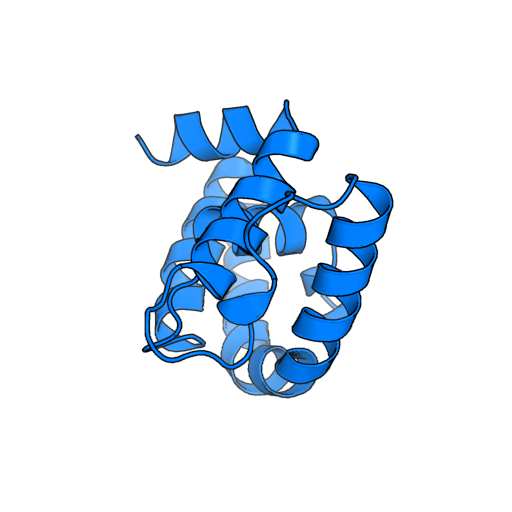TOM 773 O O . SER A 1 91 ? 7.814 0.906 11.126 1.00 85.19 91 SER A O 1
ATOM 775 N N . SER A 1 92 ? 5.783 1.341 11.975 1.00 83.12 92 SER A N 1
ATOM 776 C CA . SER A 1 92 ? 5.888 0.412 13.109 1.00 83.12 92 SER A CA 1
ATOM 777 C C . SER A 1 92 ? 5.564 -1.043 12.752 1.00 83.12 92 SER A C 1
ATOM 779 O O . SER A 1 92 ? 5.924 -1.959 13.493 1.00 83.12 92 SER A O 1
ATOM 781 N N . VAL A 1 93 ? 4.889 -1.271 11.622 1.00 84.00 93 VAL A N 1
ATOM 782 C CA . VAL A 1 93 ? 4.561 -2.607 11.107 1.00 84.00 93 VAL A CA 1
ATOM 783 C C . VAL A 1 93 ? 5.732 -3.161 10.302 1.00 84.00 93 VAL A C 1
ATOM 785 O O . VAL A 1 93 ? 6.116 -4.313 10.489 1.00 84.00 93 VAL A O 1
ATOM 788 N N . PHE A 1 94 ? 6.329 -2.316 9.464 1.00 84.12 94 PHE A N 1
ATOM 789 C CA . PHE A 1 94 ? 7.404 -2.658 8.538 1.00 84.12 94 PHE A CA 1
ATOM 790 C C . PHE A 1 94 ? 8.773 -2.142 9.001 1.00 84.12 94 PHE A C 1
ATOM 792 O O . PHE A 1 94 ? 9.611 -1.754 8.187 1.00 84.12 94 PHE A O 1
ATOM 799 N N . VAL A 1 95 ? 9.021 -2.139 10.315 1.00 80.19 95 VAL A N 1
ATOM 800 C CA . VAL A 1 95 ? 10.319 -1.737 10.878 1.00 80.19 95 VAL A CA 1
ATOM 801 C C . VAL A 1 95 ? 11.435 -2.574 10.247 1.00 80.19 95 VAL A C 1
ATOM 803 O O . VAL A 1 95 ? 11.388 -3.802 10.278 1.00 80.19 95 VAL A O 1
ATOM 806 N N . GLY A 1 96 ? 12.442 -1.902 9.685 1.00 75.75 96 GLY A N 1
ATOM 807 C CA . GLY A 1 96 ? 13.599 -2.552 9.061 1.00 75.75 96 GLY A CA 1
ATOM 808 C C . GLY A 1 96 ? 13.381 -3.018 7.618 1.00 75.75 96 GLY A C 1
ATOM 809 O O . GLY A 1 96 ? 14.324 -3.524 7.015 1.00 75.75 96 GLY A O 1
ATOM 810 N N . PHE A 1 97 ? 12.191 -2.819 7.040 1.00 76.69 97 PHE A N 1
ATOM 811 C CA . PHE A 1 97 ? 11.975 -3.036 5.612 1.00 76.69 97 PHE A CA 1
ATOM 812 C C . PHE A 1 97 ? 12.349 -1.776 4.821 1.00 76.69 97 PHE A C 1
ATOM 814 O O . PHE A 1 97 ? 11.880 -0.685 5.151 1.00 76.69 97 PHE A O 1
ATOM 821 N N . PRO A 1 98 ? 13.132 -1.901 3.741 1.00 79.38 98 PRO A N 1
ATOM 822 C CA . PRO A 1 98 ? 13.568 -0.775 2.915 1.00 79.38 98 PRO A CA 1
ATOM 823 C C . PRO A 1 98 ? 12.480 -0.305 1.938 1.00 79.38 98 PRO A C 1
ATOM 825 O O . PRO A 1 98 ? 12.731 -0.056 0.769 1.00 79.38 98 PRO A O 1
ATOM 828 N N . ILE A 1 99 ? 11.232 -0.227 2.379 1.00 83.25 99 ILE A N 1
ATOM 829 C CA . ILE A 1 99 ? 10.100 0.049 1.493 1.00 83.25 99 ILE A CA 1
ATOM 830 C C . ILE A 1 99 ? 9.732 1.528 1.504 1.00 83.25 99 ILE A C 1
ATOM 832 O O . ILE A 1 99 ? 9.807 2.209 2.528 1.00 83.25 99 ILE A O 1
ATOM 836 N N . ASN A 1 100 ? 9.252 2.020 0.365 1.00 89.75 100 ASN A N 1
ATOM 837 C CA . ASN A 1 100 ? 8.622 3.330 0.306 1.00 89.75 100 ASN A CA 1
ATOM 838 C C . ASN A 1 100 ? 7.230 3.257 0.956 1.00 89.75 100 ASN A C 1
ATOM 840 O O . ASN A 1 100 ? 6.246 2.877 0.321 1.00 89.75 100 ASN A O 1
ATOM 844 N N . LEU A 1 101 ? 7.153 3.605 2.243 1.00 90.81 101 LEU A N 1
ATOM 845 C CA . LEU A 1 101 ? 5.922 3.520 3.035 1.00 90.81 101 LEU A CA 1
ATOM 846 C C . LEU A 1 101 ? 4.798 4.413 2.507 1.00 90.81 101 LEU A C 1
ATOM 848 O O . LEU A 1 101 ? 3.633 4.062 2.664 1.00 90.81 101 LEU A O 1
ATOM 852 N N . ILE A 1 102 ? 5.128 5.535 1.864 1.00 92.19 102 ILE A N 1
ATOM 853 C CA . ILE A 1 102 ? 4.133 6.435 1.268 1.00 92.19 102 ILE A CA 1
ATOM 854 C C . ILE A 1 102 ? 3.520 5.771 0.037 1.00 92.19 102 ILE A C 1
ATOM 856 O O . ILE A 1 102 ? 2.300 5.785 -0.112 1.00 92.19 102 ILE A O 1
ATOM 860 N N . ALA A 1 103 ? 4.336 5.122 -0.797 1.00 92.94 103 ALA A N 1
ATOM 861 C CA . ALA A 1 103 ? 3.836 4.342 -1.924 1.00 92.94 103 ALA A CA 1
ATOM 862 C C . ALA A 1 103 ? 2.944 3.183 -1.442 1.00 92.94 103 ALA A C 1
ATOM 864 O O . ALA A 1 103 ? 1.802 3.048 -1.873 1.00 92.94 103 ALA A O 1
ATOM 865 N N . VAL A 1 104 ? 3.412 2.403 -0.461 1.00 93.06 104 VAL A N 1
ATOM 866 C CA . VAL A 1 104 ? 2.621 1.301 0.115 1.00 93.06 104 VAL A CA 1
ATOM 867 C C . VAL A 1 104 ? 1.298 1.807 0.685 1.00 93.06 104 VAL A C 1
ATOM 869 O O . VAL A 1 104 ? 0.256 1.237 0.379 1.00 93.06 104 VAL A O 1
ATOM 872 N N . ALA A 1 105 ? 1.320 2.881 1.476 1.00 94.31 105 ALA A N 1
ATOM 873 C CA . ALA A 1 105 ? 0.119 3.479 2.048 1.00 94.31 105 ALA A CA 1
ATOM 874 C C . ALA A 1 105 ? -0.850 3.991 0.979 1.00 94.31 105 ALA A C 1
ATOM 876 O O . ALA A 1 105 ? -2.057 3.819 1.131 1.00 94.31 105 ALA A O 1
ATOM 877 N N . THR A 1 106 ? -0.324 4.589 -0.093 1.00 94.62 106 THR A N 1
ATOM 878 C CA . THR A 1 106 ? -1.135 5.087 -1.208 1.00 94.62 106 THR A CA 1
ATOM 879 C C . THR A 1 106 ? -1.891 3.934 -1.848 1.00 94.62 106 THR A C 1
ATOM 881 O O . THR A 1 106 ? -3.114 3.978 -1.853 1.00 94.62 106 THR A O 1
ATOM 884 N N . ILE A 1 107 ? -1.198 2.859 -2.250 1.00 94.00 107 ILE A N 1
ATOM 885 C CA . ILE A 1 107 ? -1.832 1.671 -2.850 1.00 94.00 107 ILE A CA 1
ATOM 886 C C . ILE A 1 107 ? -2.864 1.064 -1.891 1.00 94.00 107 ILE A C 1
ATOM 888 O O . ILE A 1 107 ? -3.996 0.780 -2.271 1.00 94.00 107 ILE A O 1
ATOM 892 N N . LEU A 1 108 ? -2.496 0.897 -0.619 1.00 93.06 108 LEU A N 1
ATOM 893 C CA . LEU A 1 108 ? -3.354 0.281 0.392 1.00 93.06 108 LEU A CA 1
ATOM 894 C C . LEU A 1 108 ? -4.685 1.017 0.607 1.00 93.06 108 LEU A C 1
ATOM 896 O O . LEU A 1 108 ? -5.704 0.371 0.880 1.00 93.06 108 LEU A O 1
ATOM 900 N N . VAL A 1 109 ? -4.669 2.348 0.513 1.00 92.44 109 VAL A N 1
ATOM 901 C CA . VAL A 1 109 ? -5.853 3.195 0.688 1.00 92.44 109 VAL A CA 1
ATOM 902 C C . VAL A 1 109 ? -6.614 3.373 -0.626 1.00 92.44 109 VAL A C 1
ATOM 904 O O . VAL A 1 109 ? -7.823 3.145 -0.629 1.00 92.44 109 VAL A O 1
ATOM 907 N N . SER A 1 110 ? -5.941 3.729 -1.727 1.00 92.00 110 SER A N 1
ATOM 908 C CA . SER A 1 110 ? -6.590 4.031 -3.013 1.00 92.00 110 SER A CA 1
ATOM 909 C C . SER A 1 110 ? -7.278 2.801 -3.610 1.00 92.00 110 SER A C 1
ATOM 911 O O . SER A 1 110 ? -8.410 2.883 -4.081 1.00 92.00 110 SER A O 1
ATOM 913 N N . GLU A 1 111 ? -6.653 1.626 -3.487 1.00 90.06 111 GLU A N 1
ATOM 914 C CA . GLU A 1 111 ? -7.207 0.344 -3.947 1.00 90.06 111 GLU A CA 1
ATOM 915 C C . GLU A 1 111 ? -8.174 -0.294 -2.936 1.00 90.06 111 GLU A C 1
ATOM 917 O O . GLU A 1 111 ? -8.551 -1.466 -3.069 1.00 90.06 111 GLU A O 1
ATOM 922 N N . LYS A 1 112 ? -8.546 0.432 -1.870 1.00 89.81 112 LYS A N 1
ATOM 923 C CA . LYS A 1 112 ? -9.413 -0.056 -0.781 1.00 89.81 112 LYS A CA 1
ATOM 924 C C . LYS A 1 112 ? -8.957 -1.405 -0.216 1.00 89.81 112 LYS A C 1
ATOM 926 O O . LYS A 1 112 ? -9.762 -2.258 0.160 1.00 89.81 112 LYS A O 1
ATOM 931 N N . TYR A 1 113 ? -7.652 -1.659 -0.214 1.00 90.31 113 TYR A N 1
ATOM 932 C CA . TYR A 1 113 ? -7.109 -2.933 0.243 1.00 90.31 113 TYR A CA 1
ATOM 933 C C . TYR A 1 113 ? -7.234 -3.058 1.765 1.00 90.31 113 TYR A C 1
ATOM 935 O O . TYR A 1 113 ? -7.588 -4.118 2.275 1.00 90.31 113 TYR A O 1
ATOM 943 N N . LEU A 1 114 ? -7.029 -1.953 2.491 1.00 90.25 114 LEU A N 1
ATOM 944 C CA . LEU A 1 114 ? -7.243 -1.913 3.939 1.00 90.25 114 LEU A CA 1
ATOM 945 C C . LEU A 1 114 ? -8.713 -2.092 4.321 1.00 90.25 114 LEU A C 1
ATOM 947 O O . LEU A 1 114 ? -8.980 -2.824 5.268 1.00 90.25 114 LEU A O 1
ATOM 951 N N . ASP A 1 115 ? -9.653 -1.517 3.565 1.00 89.88 115 ASP A N 1
ATOM 952 C CA . ASP A 1 115 ? -11.091 -1.754 3.769 1.00 89.88 115 ASP A CA 1
ATOM 953 C C . ASP A 1 115 ? -11.416 -3.257 3.633 1.00 89.88 115 ASP A C 1
ATOM 955 O O . ASP A 1 115 ? -12.110 -3.825 4.473 1.00 89.88 115 ASP A O 1
ATOM 959 N N . ARG A 1 116 ? -10.826 -3.932 2.630 1.00 89.25 116 ARG A N 1
ATOM 960 C CA . ARG A 1 116 ? -10.988 -5.380 2.393 1.00 89.25 116 ARG A CA 1
ATOM 961 C C . ARG A 1 116 ? -10.348 -6.269 3.465 1.00 89.25 116 ARG A C 1
ATOM 963 O O . ARG A 1 116 ? -10.904 -7.312 3.780 1.00 89.25 116 ARG A O 1
ATOM 970 N N . ILE A 1 117 ? -9.173 -5.915 3.991 1.00 88.94 117 ILE A N 1
ATOM 971 C CA . ILE A 1 117 ? -8.492 -6.719 5.029 1.00 88.94 117 ILE A CA 1
ATOM 972 C C . ILE A 1 117 ? -9.116 -6.513 6.406 1.00 88.94 117 ILE A C 1
ATOM 974 O O . ILE A 1 117 ? -9.173 -7.446 7.211 1.00 88.94 117 ILE A O 1
ATOM 978 N N . CYS A 1 118 ? -9.486 -5.271 6.707 1.00 87.56 118 CYS A N 1
ATOM 979 C CA . CYS A 1 118 ? -9.906 -4.862 8.037 1.00 87.56 118 CYS A CA 1
ATOM 980 C C . CYS A 1 118 ? -11.417 -4.950 8.255 1.00 87.56 118 CYS A C 1
ATOM 982 O O . CYS A 1 118 ? -11.852 -4.626 9.359 1.00 87.56 118 CYS A O 1
ATOM 984 N N . ASP A 1 119 ? -12.186 -5.373 7.245 1.00 79.25 119 ASP A N 1
ATOM 985 C CA . ASP A 1 119 ? -13.651 -5.453 7.272 1.00 79.25 119 ASP A CA 1
ATOM 986 C C . ASP A 1 119 ? -14.284 -4.139 7.787 1.00 79.25 119 ASP A C 1
ATOM 988 O O . ASP A 1 119 ? -15.131 -4.146 8.684 1.00 79.25 119 ASP A O 1
ATOM 992 N N . CYS A 1 120 ? -13.790 -2.999 7.284 1.00 62.09 120 CYS A N 1
ATOM 993 C CA . CYS A 1 120 ? -14.127 -1.646 7.753 1.00 62.09 120 CYS A CA 1
ATOM 994 C C . CYS A 1 120 ? -15.075 -0.895 6.814 1.00 62.09 120 CYS A C 1
ATOM 996 O O . CYS A 1 120 ? -14.957 -1.064 5.581 1.00 62.09 120 CYS A O 1
#

Radius of gyration: 14.07 Å; chains: 1; bounding box: 36×30×32 Å

Foldseek 3Di:
DLLVVLVCCVVDVQVLLQQQVCLQQVPPPDPNVVPPPDDDPSVVSVVVLVVVVVVCLVLCQVQPLVVLVVLCVVCVVPQSSSLVSQLVSCCVSQPPRSGPSSSVSSCCRVVVVSCVSNVD